Protein AF-A0AAP0P8T0-F1 (afdb_monomer_lite)

Structure (mmCIF, N/CA/C/O backbone):
data_AF-A0AAP0P8T0-F1
#
_entry.id   AF-A0AAP0P8T0-F1
#
loop_
_atom_site.group_PDB
_atom_site.id
_atom_site.type_symbol
_atom_site.label_atom_id
_atom_site.label_alt_id
_atom_site.label_comp_id
_atom_site.label_asym_id
_atom_site.label_entity_id
_atom_site.label_seq_id
_atom_site.pdbx_PDB_ins_code
_atom_site.Cartn_x
_atom_site.Cartn_y
_atom_site.Cartn_z
_atom_site.occupancy
_atom_site.B_iso_or_equiv
_atom_site.auth_seq_id
_atom_site.auth_comp_id
_atom_site.auth_asym_id
_atom_site.auth_atom_id
_atom_site.pdbx_PDB_model_num
ATOM 1 N N . MET A 1 1 ? 8.862 0.163 -19.448 1.00 87.31 1 MET A N 1
ATOM 2 C CA . MET A 1 1 ? 8.491 -0.887 -18.472 1.00 87.31 1 MET A CA 1
ATOM 3 C C . MET A 1 1 ? 8.664 -0.434 -17.027 1.00 87.31 1 MET A C 1
ATOM 5 O O . MET A 1 1 ? 7.664 -0.400 -16.335 1.00 87.31 1 MET A O 1
ATOM 9 N N . GLN A 1 2 ? 9.866 -0.046 -16.576 1.00 93.75 2 GLN A N 1
ATOM 10 C CA . GLN A 1 2 ? 10.098 0.402 -15.187 1.00 93.75 2 GLN A CA 1
ATOM 11 C C . GLN A 1 2 ? 9.198 1.579 -14.769 1.00 93.75 2 GLN A C 1
ATOM 13 O O . GLN A 1 2 ? 8.523 1.479 -13.753 1.00 93.75 2 GLN A O 1
ATOM 18 N N . LYS A 1 3 ? 9.117 2.633 -15.601 1.00 95.56 3 LYS A N 1
ATOM 19 C CA . LYS A 1 3 ? 8.222 3.789 -15.388 1.00 95.56 3 LYS A CA 1
ATOM 20 C C . LYS A 1 3 ? 6.749 3.352 -15.223 1.00 95.56 3 LYS A C 1
ATOM 22 O O . LYS A 1 3 ? 6.170 3.583 -14.173 1.00 95.56 3 LYS A O 1
ATOM 27 N N . LYS A 1 4 ? 6.216 2.570 -16.178 1.00 96.38 4 LYS A N 1
ATOM 28 C CA . LYS A 1 4 ? 4.864 1.969 -16.102 1.00 96.38 4 LYS A CA 1
ATOM 29 C C . LYS A 1 4 ? 4.644 1.157 -14.816 1.00 96.38 4 LYS A C 1
ATOM 31 O O . LYS A 1 4 ? 3.610 1.286 -14.174 1.00 96.38 4 LYS A O 1
ATOM 36 N N . ALA A 1 5 ? 5.595 0.296 -14.444 1.00 97.62 5 ALA A N 1
ATOM 37 C CA . ALA A 1 5 ? 5.480 -0.527 -13.239 1.00 97.62 5 ALA A CA 1
ATOM 38 C C . ALA A 1 5 ? 5.438 0.330 -11.964 1.00 97.62 5 ALA A C 1
ATOM 40 O O . ALA A 1 5 ? 4.679 0.017 -11.051 1.00 97.62 5 ALA A O 1
ATOM 41 N N . TYR A 1 6 ? 6.205 1.422 -11.920 1.00 98.38 6 TYR A N 1
ATOM 42 C CA . TYR A 1 6 ? 6.174 2.376 -10.815 1.00 98.38 6 TYR A CA 1
ATOM 43 C C . TYR A 1 6 ? 4.839 3.123 -10.733 1.00 98.38 6 TYR A C 1
ATOM 45 O O . TYR A 1 6 ? 4.236 3.148 -9.669 1.00 98.38 6 TYR A O 1
ATOM 53 N N . GLU A 1 7 ? 4.335 3.655 -11.848 1.00 98.19 7 GLU A N 1
ATOM 54 C CA . GLU A 1 7 ? 3.043 4.362 -11.898 1.00 98.19 7 GLU A CA 1
ATOM 55 C C . GLU A 1 7 ? 1.882 3.462 -11.450 1.00 98.19 7 GLU A C 1
ATOM 57 O O . GLU A 1 7 ? 1.049 3.861 -10.638 1.00 98.19 7 GLU A O 1
ATOM 62 N N . VAL A 1 8 ? 1.851 2.208 -11.916 1.00 98.56 8 VAL A N 1
ATOM 63 C CA . VAL A 1 8 ? 0.838 1.234 -11.479 1.00 98.56 8 VAL A CA 1
ATOM 64 C C . VAL A 1 8 ? 0.983 0.915 -9.991 1.00 98.56 8 VAL A C 1
ATOM 66 O O . VAL A 1 8 ? -0.026 0.801 -9.295 1.00 98.56 8 VAL A O 1
ATOM 69 N N . LEU A 1 9 ? 2.215 0.781 -9.486 1.00 98.69 9 LEU A N 1
ATOM 70 C CA . LEU A 1 9 ? 2.455 0.549 -8.062 1.00 98.69 9 LEU A CA 1
ATOM 71 C C . LEU A 1 9 ? 1.993 1.738 -7.212 1.00 98.69 9 LEU A C 1
ATOM 73 O O . LEU A 1 9 ? 1.378 1.519 -6.171 1.00 98.69 9 LEU A O 1
ATOM 77 N N . LEU A 1 10 ? 2.251 2.967 -7.662 1.00 98.50 10 LEU A N 1
ATOM 78 C CA . LEU A 1 10 ? 1.810 4.194 -7.004 1.00 98.50 10 LEU A CA 1
ATOM 79 C C . LEU A 1 10 ? 0.281 4.253 -6.927 1.00 98.50 10 LEU A C 1
ATOM 81 O O . LEU A 1 10 ? -0.265 4.362 -5.832 1.00 98.50 10 LEU A O 1
ATOM 85 N N . ASN A 1 11 ? -0.411 4.042 -8.047 1.00 98.62 11 ASN A N 1
ATOM 86 C CA . ASN A 1 11 ? -1.876 4.012 -8.079 1.00 98.62 11 ASN A CA 1
ATOM 87 C C . ASN A 1 11 ? -2.454 2.897 -7.186 1.00 98.62 11 ASN A C 1
ATOM 89 O O . ASN A 1 11 ? -3.471 3.080 -6.513 1.00 98.62 11 ASN A O 1
ATOM 93 N N . ALA A 1 12 ? -1.814 1.722 -7.153 1.00 98.81 12 ALA A N 1
ATOM 94 C CA . ALA A 1 12 ? -2.218 0.622 -6.278 1.00 98.81 12 ALA A CA 1
ATOM 95 C C . ALA A 1 12 ? -2.005 0.961 -4.791 1.00 98.81 12 ALA A C 1
ATOM 97 O O . ALA A 1 12 ? -2.831 0.594 -3.949 1.00 98.81 12 ALA A O 1
ATOM 98 N N . HIS A 1 13 ? -0.920 1.670 -4.473 1.00 98.69 13 HIS A N 1
ATOM 99 C CA . HIS A 1 13 ? -0.597 2.151 -3.130 1.00 98.69 13 HIS A CA 1
ATOM 100 C C . HIS A 1 13 ? -1.606 3.194 -2.643 1.00 98.69 13 HIS A C 1
ATOM 102 O O . HIS A 1 13 ? -2.168 3.040 -1.558 1.00 98.69 13 HIS A O 1
ATOM 108 N N . GLU A 1 14 ? -1.951 4.168 -3.480 1.00 98.31 14 GLU A N 1
ATOM 109 C CA . GLU A 1 14 ? -2.989 5.163 -3.186 1.00 98.31 14 GLU A CA 1
ATOM 110 C C . GLU A 1 14 ? -4.371 4.523 -3.000 1.00 98.31 14 GLU A C 1
ATOM 112 O O . GLU A 1 14 ? -5.094 4.861 -2.060 1.00 98.31 14 GLU A O 1
ATOM 117 N N . ALA A 1 15 ? -4.726 3.535 -3.829 1.00 98.62 15 ALA A N 1
ATOM 118 C CA . ALA A 1 15 ? -5.979 2.795 -3.689 1.00 98.62 15 ALA A CA 1
ATOM 119 C C . ALA A 1 15 ? -6.050 1.984 -2.380 1.00 98.62 15 ALA A C 1
ATOM 121 O O . ALA A 1 15 ? -7.119 1.899 -1.759 1.00 98.62 15 ALA A O 1
ATOM 122 N N . ALA A 1 16 ? -4.930 1.399 -1.935 1.00 98.69 16 ALA A N 1
ATOM 123 C CA . ALA A 1 16 ? -4.840 0.762 -0.621 1.00 98.69 16 ALA A CA 1
ATOM 124 C C . ALA A 1 16 ? -5.073 1.783 0.498 1.00 98.69 16 ALA A C 1
ATOM 126 O O . ALA A 1 16 ? -5.944 1.565 1.344 1.00 98.69 16 ALA A O 1
ATOM 127 N N . ILE A 1 17 ? -4.361 2.914 0.474 1.00 98.56 17 ILE A N 1
ATOM 128 C CA . ILE A 1 17 ? -4.500 3.963 1.491 1.00 98.56 17 ILE A CA 1
ATOM 129 C C . ILE A 1 17 ? -5.940 4.468 1.546 1.00 98.56 17 ILE A C 1
ATOM 131 O O . ILE A 1 17 ? -6.541 4.472 2.615 1.00 98.56 17 ILE A O 1
ATOM 135 N N . ALA A 1 18 ? -6.548 4.793 0.405 1.00 98.19 18 ALA A N 1
ATOM 136 C CA . ALA A 1 18 ? -7.929 5.271 0.332 1.00 98.19 18 ALA A CA 1
ATOM 137 C C . ALA A 1 18 ? -8.966 4.272 0.891 1.00 98.19 18 ALA A C 1
ATOM 139 O O . ALA A 1 18 ? -10.099 4.656 1.203 1.00 98.19 18 ALA A O 1
ATOM 140 N N . SER A 1 19 ? -8.593 2.996 1.019 1.00 98.06 19 SER A N 1
ATOM 141 C CA . SER A 1 19 ? -9.429 1.932 1.582 1.00 98.06 19 SER A CA 1
ATOM 142 C C . SER A 1 19 ? -9.267 1.757 3.097 1.00 98.06 19 SER A C 1
ATOM 144 O O . SER A 1 19 ? -10.069 1.041 3.702 1.00 98.06 19 SER A O 1
ATOM 146 N N . LEU A 1 20 ? -8.279 2.403 3.726 1.00 98.19 20 LEU A N 1
ATOM 147 C CA . LEU A 1 20 ? -8.105 2.437 5.180 1.00 98.19 20 LEU A CA 1
ATOM 148 C C . LEU A 1 20 ? -9.126 3.388 5.813 1.00 98.19 20 LEU A C 1
ATOM 150 O O . LEU A 1 20 ? -8.857 4.561 6.059 1.00 98.19 20 LEU A O 1
ATOM 154 N N . LYS A 1 21 ? -10.330 2.867 6.047 1.00 97.25 21 LYS A N 1
ATOM 155 C CA . LYS A 1 21 ? -11.454 3.602 6.633 1.00 97.25 21 LYS A CA 1
ATOM 156 C C . LYS A 1 21 ? -12.081 2.800 7.770 1.00 97.25 21 LYS A C 1
ATOM 158 O O . LYS A 1 21 ? -12.122 1.569 7.671 1.00 97.25 21 LYS A O 1
ATOM 163 N N . PRO A 1 22 ? -12.616 3.462 8.810 1.00 97.94 22 PRO A N 1
ATOM 164 C CA . PRO A 1 22 ? -13.388 2.783 9.842 1.00 97.94 22 PRO A CA 1
ATOM 165 C C . PRO A 1 22 ? -14.533 1.962 9.230 1.00 97.94 22 PRO A C 1
ATOM 167 O O . PRO A 1 22 ? -15.197 2.408 8.295 1.00 97.94 22 PRO A O 1
ATOM 170 N N . GLY A 1 23 ? -14.747 0.747 9.732 1.00 97.12 23 GLY A N 1
ATOM 171 C CA . GLY A 1 23 ? -15.798 -0.163 9.261 1.00 97.12 23 GLY A CA 1
ATOM 172 C C . GLY A 1 23 ? -15.412 -1.048 8.068 1.00 97.12 23 GLY A C 1
ATOM 173 O O . GLY A 1 23 ? -16.029 -2.096 7.869 1.00 97.12 23 GLY A O 1
ATOM 174 N N . ASN A 1 24 ? -14.367 -0.706 7.307 1.00 97.50 24 ASN A N 1
ATOM 175 C CA . ASN A 1 24 ? -13.866 -1.593 6.254 1.00 97.50 24 ASN A CA 1
ATOM 176 C C . ASN A 1 24 ? -13.203 -2.839 6.850 1.00 97.50 24 ASN A C 1
ATOM 178 O O . ASN A 1 24 ? -12.621 -2.799 7.929 1.00 97.50 24 ASN A O 1
ATOM 182 N N . LYS A 1 25 ? -13.233 -3.953 6.113 1.00 98.50 25 LYS A N 1
ATOM 183 C CA . LYS A 1 25 ? -12.432 -5.139 6.448 1.00 98.50 25 LYS A CA 1
ATOM 184 C C . LYS A 1 25 ? -10.993 -4.964 5.960 1.00 98.50 25 LYS A C 1
ATOM 186 O O . LYS A 1 25 ? -10.784 -4.451 4.863 1.00 98.50 25 LYS A O 1
ATOM 191 N N . ALA A 1 26 ? -10.010 -5.472 6.701 1.00 98.25 26 ALA A N 1
ATOM 192 C CA . ALA A 1 26 ? -8.590 -5.389 6.342 1.00 98.25 26 ALA A CA 1
ATOM 193 C C . ALA A 1 26 ? -8.286 -5.930 4.928 1.00 98.25 26 ALA A C 1
ATOM 195 O O . ALA A 1 26 ? -7.483 -5.357 4.192 1.00 98.25 26 ALA A O 1
ATOM 196 N N . ASN A 1 27 ? -8.974 -6.991 4.494 1.00 98.50 27 ASN A N 1
ATOM 197 C CA . ASN A 1 27 ? -8.803 -7.557 3.156 1.00 98.50 27 ASN A CA 1
ATOM 198 C C . ASN A 1 27 ? -9.245 -6.629 2.021 1.00 98.50 27 ASN A C 1
ATOM 200 O O . ASN A 1 27 ? -8.780 -6.819 0.895 1.00 98.50 27 ASN A O 1
ATOM 204 N N . VAL A 1 28 ? -10.107 -5.642 2.286 1.00 98.56 28 VAL A N 1
ATOM 205 C CA . VAL A 1 28 ? -10.535 -4.655 1.286 1.00 98.56 28 VAL A CA 1
ATOM 206 C C . VAL A 1 28 ? -9.331 -3.839 0.834 1.00 98.56 28 VAL A C 1
ATOM 208 O O . VAL A 1 28 ? -9.166 -3.638 -0.360 1.00 98.56 28 VAL A O 1
ATOM 211 N N . VAL A 1 29 ? -8.430 -3.483 1.753 1.00 98.56 29 VAL A N 1
ATOM 212 C CA . VAL A 1 29 ? -7.213 -2.713 1.458 1.00 98.56 29 VAL A CA 1
ATOM 213 C C . VAL A 1 29 ? -6.345 -3.415 0.412 1.00 98.56 29 VAL A C 1
ATOM 215 O O . VAL A 1 29 ? -6.005 -2.833 -0.618 1.00 98.56 29 VAL A O 1
ATOM 218 N N . TYR A 1 30 ? -6.057 -4.703 0.622 1.00 98.75 30 TYR A N 1
ATOM 219 C CA . TYR A 1 30 ? -5.304 -5.501 -0.348 1.00 98.75 30 TYR A CA 1
ATOM 220 C C . TYR A 1 30 ? -6.060 -5.676 -1.672 1.00 98.75 30 TYR A C 1
ATOM 222 O O . TYR A 1 30 ? -5.469 -5.576 -2.749 1.00 98.75 30 TYR A O 1
ATOM 230 N N . LYS A 1 31 ? -7.373 -5.934 -1.604 1.00 98.75 31 LYS A N 1
ATOM 231 C CA . LYS A 1 31 ? -8.226 -6.129 -2.786 1.00 98.75 31 LYS A CA 1
ATOM 232 C C . LYS A 1 31 ? -8.295 -4.878 -3.663 1.00 98.75 31 LYS A C 1
ATOM 234 O O . LYS A 1 31 ? -8.286 -5.016 -4.886 1.00 98.75 31 LYS A O 1
ATOM 239 N N . SER A 1 32 ? -8.319 -3.688 -3.071 1.00 98.69 32 SER A N 1
ATOM 240 C CA . SER A 1 32 ? -8.279 -2.421 -3.804 1.00 98.69 32 SER A CA 1
ATOM 241 C C . SER A 1 32 ? -6.979 -2.282 -4.592 1.00 98.69 32 SER A C 1
ATOM 243 O O . SER A 1 32 ? -7.024 -2.034 -5.795 1.00 98.69 32 SER A O 1
ATOM 245 N N . ALA A 1 33 ? -5.832 -2.558 -3.966 1.00 98.75 33 ALA A N 1
ATOM 246 C CA . ALA A 1 33 ? -4.533 -2.478 -4.630 1.00 98.75 33 ALA A CA 1
ATOM 247 C C . ALA A 1 33 ? -4.392 -3.483 -5.785 1.00 98.75 33 ALA A C 1
ATOM 249 O O . ALA A 1 33 ? -4.084 -3.102 -6.913 1.00 98.75 33 ALA A O 1
ATOM 250 N N . ILE A 1 34 ? -4.677 -4.770 -5.545 1.00 98.69 34 ILE A N 1
ATOM 251 C CA . ILE A 1 34 ? -4.554 -5.799 -6.594 1.00 98.69 34 ILE A CA 1
ATOM 252 C C . ILE A 1 34 ? -5.540 -5.569 -7.751 1.00 98.69 34 ILE A C 1
ATOM 254 O O . ILE A 1 34 ? -5.269 -5.988 -8.873 1.00 98.69 34 ILE A O 1
ATOM 258 N N . SER A 1 35 ? -6.676 -4.903 -7.512 1.00 98.75 35 SER A N 1
ATOM 259 C CA . SER A 1 35 ? -7.629 -4.570 -8.579 1.00 98.75 35 SER A CA 1
ATOM 260 C C . SER A 1 35 ? -7.052 -3.551 -9.563 1.00 98.75 35 SER A C 1
ATOM 262 O O . SER A 1 35 ? -7.252 -3.715 -10.764 1.00 98.75 35 SER A O 1
ATOM 264 N N . ILE A 1 36 ? -6.279 -2.569 -9.082 1.00 98.75 36 ILE A N 1
ATOM 265 C CA . ILE A 1 36 ? -5.534 -1.633 -9.941 1.00 98.75 36 ILE A CA 1
ATOM 266 C C . ILE A 1 36 ? -4.531 -2.397 -10.805 1.00 98.75 36 ILE A C 1
ATOM 268 O O . ILE A 1 36 ? -4.545 -2.266 -12.025 1.00 98.75 36 ILE A O 1
ATOM 272 N N . VAL A 1 37 ? -3.728 -3.276 -10.195 1.00 98.69 37 VAL A N 1
ATOM 273 C CA . VAL A 1 37 ? -2.734 -4.077 -10.929 1.00 98.69 37 VAL A CA 1
ATOM 274 C C . VAL A 1 37 ? -3.401 -4.942 -11.998 1.00 98.69 37 VAL A C 1
ATOM 276 O O . VAL A 1 37 ? -2.979 -4.928 -13.147 1.00 98.69 37 VAL A O 1
ATOM 279 N N . LYS A 1 38 ? -4.483 -5.653 -11.661 1.00 98.62 38 LYS A N 1
ATOM 280 C CA . LYS A 1 38 ? -5.216 -6.499 -12.618 1.00 98.62 38 LYS A CA 1
ATOM 281 C C . LYS A 1 38 ? -5.796 -5.720 -13.797 1.00 98.62 38 LYS A C 1
ATOM 283 O O . LYS A 1 38 ? -5.889 -6.278 -14.885 1.00 98.62 38 LYS A O 1
ATOM 288 N N . ARG A 1 39 ? -6.225 -4.478 -13.570 1.00 98.50 39 ARG A N 1
ATOM 289 C CA . ARG A 1 39 ? -6.838 -3.624 -14.592 1.00 98.50 39 ARG A CA 1
ATOM 290 C C . ARG A 1 39 ? -5.788 -2.974 -15.494 1.00 98.50 39 ARG A C 1
ATOM 292 O O . ARG A 1 39 ? -5.948 -2.998 -16.708 1.00 98.50 39 ARG A O 1
ATOM 299 N N . ASP A 1 40 ? -4.723 -2.434 -14.903 1.00 98.31 40 ASP A N 1
ATOM 300 C CA . ASP A 1 40 ? -3.813 -1.503 -15.586 1.00 98.31 40 ASP A CA 1
ATOM 301 C C . ASP A 1 40 ? -2.492 -2.169 -16.032 1.00 98.31 40 ASP A C 1
ATOM 303 O O . ASP A 1 40 ? -1.845 -1.725 -16.988 1.00 98.31 40 ASP A O 1
ATOM 307 N N . ALA A 1 41 ? -2.089 -3.260 -15.371 1.00 97.50 41 ALA A N 1
ATOM 308 C CA . ALA A 1 41 ? -0.943 -4.085 -15.756 1.00 97.50 41 ALA A CA 1
ATOM 309 C C . ALA A 1 41 ? -1.124 -5.554 -15.319 1.00 97.50 41 ALA A C 1
ATOM 311 O O . ALA A 1 41 ? -0.423 -6.028 -14.413 1.00 97.50 41 ALA A O 1
ATOM 312 N N . PRO A 1 42 ? -2.066 -6.295 -15.937 1.00 98.00 42 PRO A N 1
ATOM 313 C CA . PRO A 1 42 ? -2.315 -7.701 -15.613 1.00 98.00 42 PRO A CA 1
ATOM 314 C C . PRO A 1 42 ? -1.053 -8.571 -15.709 1.00 98.00 42 PRO A C 1
ATOM 316 O O . PRO A 1 42 ? -0.922 -9.546 -14.967 1.00 98.00 42 PRO A O 1
ATOM 319 N N . GLU A 1 43 ? -0.093 -8.195 -16.557 1.00 96.38 43 GLU A N 1
ATOM 320 C CA . GLU A 1 43 ? 1.205 -8.855 -16.692 1.00 96.38 43 GLU A CA 1
ATOM 321 C C . GLU A 1 43 ? 2.060 -8.823 -15.409 1.00 96.38 43 GLU A C 1
ATOM 323 O O . GLU A 1 43 ? 2.927 -9.678 -15.238 1.00 96.38 43 GLU A O 1
ATOM 328 N N . PHE A 1 44 ? 1.814 -7.890 -14.478 1.00 97.25 44 PHE A N 1
ATOM 329 C CA . PHE A 1 44 ? 2.570 -7.771 -13.222 1.00 97.25 44 PHE A CA 1
ATOM 330 C C . PHE A 1 44 ? 1.908 -8.471 -12.030 1.00 97.25 44 PHE A C 1
ATOM 332 O O . PHE A 1 44 ? 2.486 -8.507 -10.943 1.00 97.25 44 PHE A O 1
ATOM 339 N N . VAL A 1 45 ? 0.722 -9.067 -12.202 1.00 98.00 45 VAL A N 1
ATOM 340 C CA . VAL A 1 45 ? -0.026 -9.715 -11.106 1.00 98.00 45 VAL A CA 1
ATOM 341 C C . VAL A 1 45 ? 0.790 -10.815 -10.422 1.00 98.00 45 VAL A C 1
ATOM 343 O O . VAL A 1 45 ? 0.758 -10.918 -9.198 1.00 98.00 45 VAL A O 1
ATOM 346 N N . GLY A 1 46 ? 1.542 -11.613 -11.188 1.00 97.88 46 GLY A N 1
ATOM 347 C CA . GLY A 1 46 ? 2.381 -12.689 -10.643 1.00 97.88 46 GLY A CA 1
ATOM 348 C C . GLY A 1 46 ? 3.552 -12.194 -9.787 1.00 97.88 46 GLY A C 1
ATOM 349 O O . GLY A 1 46 ? 3.988 -12.901 -8.883 1.00 97.88 46 GLY A O 1
ATOM 350 N N . SER A 1 47 ? 4.009 -10.969 -10.043 1.00 98.06 47 SER A N 1
ATOM 351 C CA . SER A 1 47 ? 5.109 -10.302 -9.340 1.00 98.06 47 SER A CA 1
ATOM 352 C C . SER A 1 47 ? 4.640 -9.452 -8.159 1.00 98.06 47 SER A C 1
ATOM 354 O O . SER A 1 47 ? 5.467 -8.940 -7.407 1.00 98.06 47 SER A O 1
ATOM 356 N N . PHE A 1 48 ? 3.334 -9.239 -7.995 1.00 98.50 48 PHE A N 1
ATOM 357 C CA . PHE A 1 48 ? 2.807 -8.359 -6.958 1.00 98.50 48 PHE A CA 1
ATOM 358 C C . PHE A 1 48 ? 2.844 -9.018 -5.578 1.00 98.50 48 PHE A C 1
ATOM 360 O O . PHE A 1 48 ? 2.531 -10.201 -5.419 1.00 98.50 48 PHE A O 1
ATOM 367 N N . ALA A 1 49 ? 3.179 -8.234 -4.553 1.00 96.88 49 ALA A N 1
ATOM 368 C CA . ALA A 1 49 ? 3.181 -8.703 -3.175 1.00 96.88 49 ALA A CA 1
ATOM 369 C C . ALA A 1 49 ? 1.825 -9.323 -2.771 1.00 96.88 49 ALA A C 1
ATOM 371 O O . ALA A 1 49 ? 0.746 -8.882 -3.172 1.00 96.88 49 ALA A O 1
ATOM 372 N N . LYS A 1 50 ? 1.862 -10.353 -1.916 1.00 97.25 50 LYS A N 1
ATOM 373 C CA . LYS A 1 50 ? 0.656 -11.032 -1.385 1.00 97.25 50 LYS A CA 1
ATOM 374 C C . LYS A 1 50 ? 0.036 -10.323 -0.170 1.00 97.25 50 LYS A C 1
ATOM 376 O O . LYS A 1 50 ? -0.901 -10.833 0.444 1.00 97.25 50 LYS A O 1
ATOM 381 N N . THR A 1 51 ? 0.592 -9.176 0.203 1.00 97.69 51 THR A N 1
ATOM 382 C CA . THR A 1 51 ? 0.180 -8.329 1.322 1.00 97.69 51 THR A CA 1
ATOM 383 C C . THR A 1 51 ? 0.361 -6.865 0.935 1.00 97.69 51 THR A C 1
ATOM 385 O O . THR A 1 51 ? 1.230 -6.563 0.121 1.00 97.69 51 THR A O 1
ATOM 388 N N . ALA A 1 52 ? -0.442 -5.986 1.528 1.00 98.38 52 ALA A N 1
ATOM 389 C CA . ALA A 1 52 ? -0.322 -4.532 1.472 1.00 98.38 52 ALA A CA 1
ATOM 390 C C . ALA A 1 52 ? 0.279 -3.935 2.756 1.00 98.38 52 ALA A C 1
ATOM 392 O O . ALA A 1 52 ? 0.230 -2.725 2.949 1.00 98.38 52 ALA A O 1
ATOM 393 N N . GLY A 1 53 ? 0.815 -4.776 3.648 1.00 98.44 53 GLY A N 1
ATOM 394 C CA . GLY A 1 53 ? 1.472 -4.347 4.882 1.00 98.44 53 GLY A CA 1
ATOM 395 C C . GLY A 1 53 ? 0.855 -4.932 6.150 1.00 98.44 53 GLY A C 1
ATOM 396 O O . GLY A 1 53 ? 0.249 -6.011 6.121 1.00 98.44 53 GLY A O 1
ATOM 397 N N . THR A 1 5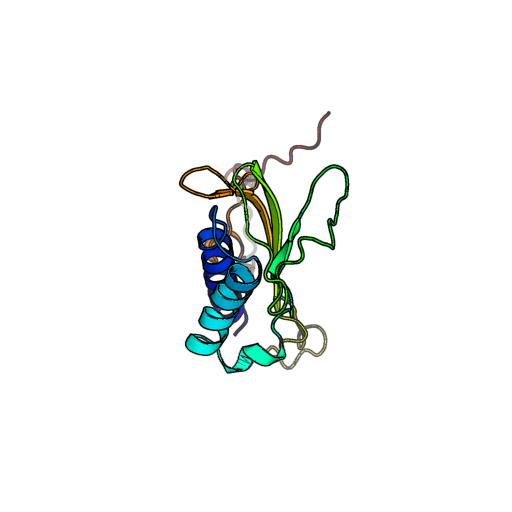4 ? 1.052 -4.248 7.275 1.00 98.69 54 THR A N 1
ATOM 398 C CA . THR A 1 54 ? 0.598 -4.666 8.614 1.00 98.69 54 THR A CA 1
ATOM 399 C C . THR A 1 54 ? 0.294 -3.468 9.501 1.00 98.69 54 THR A C 1
ATOM 401 O O . THR A 1 54 ? 0.736 -2.357 9.209 1.00 98.69 54 THR A O 1
ATOM 404 N N . GLY A 1 55 ? -0.404 -3.707 10.613 1.00 98.69 55 GLY A N 1
ATOM 405 C CA . GLY A 1 55 ? -0.419 -2.758 11.725 1.00 98.69 55 GLY A CA 1
ATOM 406 C C . GLY A 1 55 ? 0.998 -2.471 12.235 1.00 98.69 55 GLY A C 1
ATOM 407 O O . GLY A 1 55 ? 1.903 -3.306 12.075 1.00 98.69 55 GLY A O 1
ATOM 408 N N . ILE A 1 56 ? 1.183 -1.279 12.793 1.00 98.69 56 ILE A N 1
ATOM 409 C CA . ILE A 1 56 ? 2.444 -0.804 13.368 1.00 98.69 56 ILE A CA 1
ATOM 410 C C . ILE A 1 56 ? 2.164 -0.000 14.642 1.00 98.69 56 ILE A C 1
ATOM 412 O O . ILE A 1 56 ? 1.222 0.788 14.690 1.00 98.69 56 ILE A O 1
ATOM 416 N N . GLY A 1 57 ? 3.014 -0.171 15.648 1.00 97.56 57 GLY A N 1
ATOM 417 C CA . GLY A 1 57 ? 2.923 0.511 16.934 1.00 97.56 57 GLY A CA 1
ATOM 418 C C . GLY A 1 57 ? 4.236 0.375 17.698 1.00 97.56 57 GLY A C 1
ATOM 419 O O . GLY A 1 57 ? 5.310 0.584 17.133 1.00 97.56 57 GLY A O 1
ATOM 420 N N . ILE A 1 58 ? 4.164 -0.019 18.974 1.00 97.62 58 ILE A N 1
ATOM 421 C CA . ILE A 1 58 ? 5.358 -0.458 19.724 1.00 97.62 58 ILE A CA 1
ATOM 422 C C . ILE A 1 58 ? 5.980 -1.673 19.023 1.00 97.62 58 ILE A C 1
ATOM 424 O O . ILE A 1 58 ? 7.198 -1.771 18.879 1.00 97.62 58 ILE A O 1
ATOM 428 N N . GLU A 1 59 ? 5.133 -2.583 18.539 1.00 97.44 59 GLU A N 1
ATOM 429 C CA . GLU A 1 59 ? 5.556 -3.632 17.628 1.00 97.44 59 GLU A CA 1
ATOM 430 C C . GLU A 1 59 ? 5.701 -3.052 16.218 1.00 97.44 59 GLU A C 1
ATOM 432 O O . GLU A 1 59 ? 4.762 -2.495 15.650 1.00 97.44 59 GLU A O 1
ATOM 437 N N . PHE A 1 60 ? 6.865 -3.253 15.599 1.00 97.69 60 PHE A N 1
ATOM 438 C CA . PHE A 1 60 ? 7.073 -2.859 14.202 1.00 97.69 60 PHE A CA 1
ATOM 439 C C . PHE A 1 60 ? 6.111 -3.580 13.238 1.00 97.69 60 PHE A C 1
ATOM 441 O O . PHE A 1 60 ? 5.809 -3.092 12.149 1.00 97.69 60 PHE A O 1
ATOM 448 N N . ARG A 1 61 ? 5.644 -4.772 13.630 1.00 98.12 61 ARG A N 1
ATOM 449 C CA . ARG A 1 61 ? 4.767 -5.617 12.826 1.00 98.12 61 ARG A CA 1
ATOM 450 C C . ARG A 1 61 ? 3.715 -6.302 13.689 1.00 98.12 61 ARG A C 1
ATOM 452 O O . ARG A 1 61 ? 3.930 -7.403 14.194 1.00 98.12 61 ARG A O 1
ATOM 459 N N . GLU A 1 62 ? 2.528 -5.720 13.718 1.00 97.31 62 GLU A N 1
ATOM 460 C CA . GLU A 1 62 ? 1.356 -6.319 14.352 1.00 97.31 62 GLU A CA 1
ATOM 461 C C . GLU A 1 62 ? 0.714 -7.329 13.388 1.00 97.31 62 GLU A C 1
ATOM 463 O O . GLU A 1 62 ? -0.154 -7.010 12.567 1.00 97.31 62 GLU A O 1
ATOM 468 N N . SER A 1 63 ? 1.176 -8.582 13.431 1.00 94.06 63 SER A N 1
ATOM 469 C CA . SER A 1 63 ? 0.821 -9.605 12.428 1.00 94.06 63 SER A CA 1
ATOM 470 C C . SER A 1 63 ? -0.680 -9.918 12.360 1.00 94.06 63 SER A C 1
ATOM 472 O O . SER A 1 63 ? -1.193 -10.276 11.297 1.00 94.06 63 SER A O 1
ATOM 474 N N . VAL A 1 64 ? -1.404 -9.737 13.468 1.00 95.50 64 VAL A N 1
ATOM 475 C CA . VAL A 1 64 ? -2.867 -9.907 13.542 1.00 95.50 64 VAL A CA 1
ATOM 476 C C . VAL A 1 64 ? -3.619 -8.889 12.675 1.00 95.50 64 VAL A C 1
ATOM 478 O O . VAL A 1 64 ? -4.730 -9.171 12.219 1.00 95.50 64 VAL A O 1
ATOM 481 N N . LEU A 1 65 ? -3.000 -7.740 12.396 1.00 97.50 65 LEU A N 1
ATOM 482 C CA . LEU A 1 65 ? -3.503 -6.674 11.528 1.00 97.50 65 LEU A CA 1
ATOM 483 C C . LEU A 1 65 ? -2.865 -6.728 10.128 1.00 97.50 65 LEU A C 1
ATOM 485 O O . LEU A 1 65 ? -2.629 -5.708 9.488 1.00 97.50 65 LEU A O 1
ATOM 489 N N . GLY A 1 66 ? -2.562 -7.924 9.617 1.00 98.19 66 GLY A N 1
ATOM 490 C CA . GLY A 1 66 ? -2.030 -8.078 8.262 1.00 98.19 66 GLY A CA 1
ATOM 491 C C . GLY A 1 66 ? -3.023 -7.659 7.172 1.00 98.19 66 GLY A C 1
ATOM 492 O O . GLY A 1 66 ? -4.142 -8.171 7.122 1.00 98.19 66 GLY A O 1
ATOM 493 N N . LEU A 1 67 ? -2.594 -6.794 6.252 1.00 98.56 67 LEU A N 1
ATOM 494 C CA . LEU A 1 67 ? -3.395 -6.312 5.123 1.00 98.56 67 LEU A CA 1
ATOM 495 C C . LEU A 1 67 ? -3.279 -7.275 3.933 1.00 98.56 67 LEU A C 1
ATOM 497 O O . LEU A 1 67 ? -2.575 -7.016 2.963 1.00 98.56 67 LEU A O 1
ATOM 501 N N . ASN A 1 68 ? -3.942 -8.426 4.005 1.00 98.12 68 ASN A N 1
ATOM 502 C CA . ASN A 1 68 ? -3.910 -9.450 2.954 1.00 98.12 68 ASN A CA 1
ATOM 503 C C . ASN A 1 68 ? -5.322 -9.915 2.572 1.00 98.12 68 ASN A C 1
ATOM 505 O O . ASN A 1 68 ? -6.297 -9.606 3.251 1.00 98.12 68 ASN A O 1
ATOM 509 N N . ALA A 1 69 ? -5.442 -10.705 1.502 1.00 97.69 69 ALA A N 1
ATOM 510 C CA . ALA A 1 69 ? -6.735 -11.142 0.966 1.00 97.69 69 ALA A CA 1
ATOM 511 C C . ALA A 1 69 ? -7.633 -11.918 1.955 1.00 97.69 69 ALA A C 1
ATOM 513 O O . ALA A 1 69 ? -8.844 -11.992 1.730 1.00 97.69 69 ALA A O 1
ATOM 514 N N . LYS A 1 70 ? -7.056 -12.507 3.011 1.00 97.69 70 LYS A N 1
ATOM 515 C CA . LYS A 1 70 ? -7.744 -13.408 3.946 1.00 97.69 70 LYS A CA 1
ATOM 516 C C . LYS A 1 70 ? -8.194 -12.724 5.239 1.00 97.69 70 LYS A C 1
ATOM 518 O O . LYS A 1 70 ? -9.092 -13.244 5.885 1.00 97.69 70 LYS A O 1
ATOM 523 N N . ASN A 1 71 ? -7.603 -11.590 5.617 1.00 97.94 71 ASN 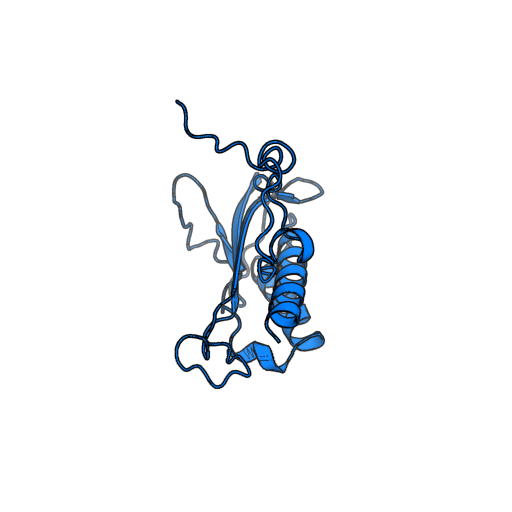A N 1
ATOM 524 C CA . ASN A 1 71 ? -7.902 -10.942 6.896 1.00 97.94 71 ASN A CA 1
ATOM 525 C C . ASN A 1 71 ? -9.221 -10.159 6.839 1.00 97.94 71 ASN A C 1
ATOM 527 O O . ASN A 1 71 ? -9.333 -9.174 6.116 1.00 97.94 71 ASN A O 1
ATOM 531 N N . ASP A 1 72 ? -10.234 -10.571 7.587 1.00 98.06 72 ASP A N 1
ATOM 532 C CA . ASP A 1 72 ? -11.561 -9.955 7.588 1.00 98.06 72 ASP A CA 1
ATOM 533 C C . ASP A 1 72 ? -11.835 -9.057 8.803 1.00 98.06 72 ASP A C 1
ATOM 535 O O . ASP A 1 72 ? -12.958 -8.566 8.943 1.00 98.06 72 ASP A O 1
ATOM 539 N N . ARG A 1 73 ? -10.816 -8.785 9.634 1.00 98.12 73 ARG A N 1
ATOM 540 C CA . ARG A 1 73 ? -10.923 -7.863 10.772 1.00 98.12 73 ARG A CA 1
ATOM 541 C C . ARG A 1 73 ? -11.419 -6.493 10.330 1.00 98.12 73 ARG A C 1
ATOM 543 O O . ARG A 1 73 ? -10.954 -5.949 9.328 1.00 98.12 73 ARG A O 1
ATOM 550 N N . VAL A 1 74 ? -12.342 -5.942 11.109 1.00 98.25 74 VAL A N 1
ATOM 551 C CA . VAL A 1 74 ? -12.890 -4.603 10.895 1.00 98.25 74 VAL A CA 1
ATOM 552 C C . VAL A 1 74 ? -11.889 -3.563 11.387 1.00 98.25 74 VAL A C 1
ATOM 554 O O . VAL A 1 74 ? -11.375 -3.655 12.501 1.00 98.25 74 VAL A O 1
ATOM 557 N N . LEU A 1 75 ? -11.607 -2.591 10.530 1.00 98.12 75 LEU A N 1
ATOM 558 C CA . LEU A 1 75 ? -10.720 -1.473 10.797 1.00 98.12 75 LEU A CA 1
ATOM 559 C C . LEU A 1 75 ? -11.438 -0.411 11.635 1.00 98.12 75 LEU A C 1
ATOM 561 O O . LEU A 1 75 ? -12.630 -0.159 11.449 1.00 98.12 75 LEU A O 1
ATOM 565 N N . MET A 1 76 ? -10.700 0.231 12.536 1.00 97.88 76 MET A N 1
ATOM 566 C CA . MET A 1 76 ? -11.213 1.265 13.435 1.00 97.88 76 MET A CA 1
ATOM 567 C C . MET A 1 76 ? -10.370 2.533 13.320 1.00 97.88 76 MET A C 1
ATOM 569 O O . MET A 1 76 ? -9.185 2.467 12.989 1.00 97.88 76 MET A O 1
ATOM 573 N N . ALA A 1 77 ? -10.987 3.682 13.604 1.00 98.31 77 ALA A N 1
ATOM 574 C CA . ALA A 1 77 ? -10.259 4.939 13.724 1.00 98.31 77 ALA A CA 1
ATOM 575 C C . ALA A 1 77 ? -9.171 4.825 14.809 1.00 98.31 77 ALA A C 1
ATOM 577 O O . ALA A 1 77 ? -9.348 4.119 15.803 1.00 98.31 77 ALA A O 1
ATOM 578 N N . GLY A 1 78 ? -8.039 5.489 14.595 1.00 97.88 78 GLY A N 1
ATOM 579 C CA . GLY A 1 78 ? -6.867 5.448 15.471 1.00 97.88 78 GLY A CA 1
ATOM 580 C C . GLY A 1 78 ? -5.922 4.265 15.236 1.00 97.88 78 GLY A C 1
ATOM 581 O O . GLY A 1 78 ? -4.798 4.301 15.728 1.00 97.88 78 GLY A O 1
ATOM 582 N N . MET A 1 79 ? -6.313 3.241 14.465 1.00 98.44 79 MET A N 1
ATOM 583 C CA . MET A 1 79 ? -5.361 2.207 14.042 1.00 98.44 79 MET A CA 1
ATOM 584 C C . MET A 1 79 ? -4.279 2.805 13.139 1.00 98.44 79 MET A C 1
ATOM 586 O O . MET A 1 79 ? -4.565 3.682 12.319 1.00 98.44 79 MET A O 1
ATOM 590 N N . VAL A 1 80 ? -3.060 2.279 13.238 1.00 98.69 80 VAL A N 1
ATOM 591 C CA . VAL A 1 80 ? -1.918 2.722 12.434 1.00 98.69 80 VAL A CA 1
ATOM 592 C C . VAL A 1 80 ? -1.373 1.547 11.638 1.00 98.69 80 VAL A C 1
ATOM 594 O O . VAL A 1 80 ? -1.201 0.446 12.159 1.00 98.69 80 VAL A O 1
ATOM 597 N N . PHE A 1 81 ? -1.113 1.776 10.357 1.00 98.81 81 PHE A N 1
ATOM 598 C CA . PHE A 1 81 ? -0.621 0.762 9.436 1.00 98.81 81 PHE A CA 1
ATOM 599 C C . PHE A 1 81 ? 0.653 1.228 8.748 1.00 98.81 81 PHE A C 1
ATOM 601 O O . PHE A 1 81 ? 0.739 2.354 8.266 1.00 98.81 81 PHE A O 1
ATOM 608 N N . ASN A 1 82 ? 1.612 0.316 8.629 1.00 98.75 82 ASN A N 1
ATOM 609 C CA . ASN A 1 82 ? 2.632 0.391 7.598 1.00 98.75 82 ASN A CA 1
ATOM 610 C C . ASN A 1 82 ? 2.023 -0.182 6.314 1.00 98.75 82 ASN A C 1
ATOM 612 O O . ASN A 1 82 ? 1.885 -1.404 6.187 1.00 98.75 82 ASN A O 1
ATOM 616 N N . VAL A 1 83 ? 1.636 0.690 5.384 1.00 98.69 83 VAL A N 1
ATOM 617 C CA . VAL A 1 83 ? 1.111 0.301 4.071 1.00 98.69 83 VAL A CA 1
ATOM 618 C C . VAL A 1 83 ? 2.284 0.111 3.129 1.00 98.69 83 VAL A C 1
ATOM 620 O O . VAL A 1 83 ? 2.812 1.085 2.601 1.00 98.69 83 VAL A O 1
ATOM 623 N N . SER A 1 84 ? 2.675 -1.141 2.905 1.00 98.50 84 SER A N 1
ATOM 624 C CA . SER A 1 84 ? 3.842 -1.514 2.108 1.00 98.50 84 SER A CA 1
ATOM 625 C C . SER A 1 84 ? 3.445 -2.447 0.968 1.00 98.50 84 SER A C 1
ATOM 627 O O . SER A 1 84 ? 2.922 -3.543 1.191 1.00 98.50 84 SER A O 1
ATOM 629 N N . LEU A 1 85 ? 3.693 -1.997 -0.261 1.00 98.25 85 LEU A N 1
ATOM 630 C CA . LEU A 1 85 ? 3.348 -2.685 -1.502 1.00 98.25 85 LEU A CA 1
ATOM 631 C C . LEU A 1 85 ? 4.534 -2.682 -2.455 1.00 98.25 85 LEU A C 1
ATOM 633 O O . LEU A 1 85 ? 5.291 -1.715 -2.523 1.00 98.25 85 LEU A O 1
ATOM 637 N N . GLY A 1 86 ? 4.675 -3.753 -3.232 1.00 98.38 86 GLY A N 1
ATOM 638 C CA . GLY A 1 86 ? 5.776 -3.862 -4.173 1.00 98.38 86 GLY A CA 1
ATOM 639 C C . GLY A 1 86 ? 5.579 -4.911 -5.253 1.00 98.38 86 GLY A C 1
ATOM 640 O O . GLY A 1 86 ? 4.716 -5.789 -5.150 1.00 98.38 86 GLY A O 1
ATOM 641 N N . PHE A 1 87 ? 6.429 -4.808 -6.268 1.00 98.62 87 PHE A N 1
ATOM 642 C CA . PHE A 1 87 ? 6.641 -5.833 -7.280 1.00 98.62 87 PHE A CA 1
ATOM 643 C C . PHE A 1 87 ? 7.998 -6.501 -7.063 1.00 98.62 87 PHE A C 1
ATOM 645 O O . PHE A 1 87 ? 8.978 -5.825 -6.746 1.00 98.62 87 PHE A O 1
ATOM 652 N N . GLN A 1 88 ? 8.047 -7.813 -7.262 1.00 97.56 88 GLN A N 1
ATOM 653 C CA . GLN A 1 88 ? 9.235 -8.651 -7.125 1.00 97.56 88 GLN A CA 1
ATOM 654 C C . GLN A 1 88 ? 9.560 -9.322 -8.463 1.00 97.56 88 GLN A C 1
ATOM 656 O O . GLN A 1 88 ? 8.654 -9.662 -9.225 1.00 97.56 88 GLN A O 1
ATOM 661 N N . ASP A 1 89 ? 10.848 -9.526 -8.736 1.00 95.44 89 ASP A N 1
ATOM 662 C CA . ASP A 1 89 ? 11.336 -10.293 -9.891 1.00 95.44 89 ASP A CA 1
ATOM 663 C C . ASP A 1 89 ? 10.813 -9.801 -11.259 1.00 95.44 89 ASP A C 1
ATOM 665 O O . ASP A 1 89 ? 10.585 -10.595 -12.175 1.00 95.44 89 ASP A O 1
ATOM 669 N N . LEU A 1 90 ? 10.627 -8.485 -11.427 1.00 96.38 90 LEU A N 1
ATOM 670 C CA . LEU A 1 90 ? 10.282 -7.907 -12.728 1.00 96.38 90 LEU A CA 1
ATOM 671 C C . LEU A 1 90 ? 11.480 -7.985 -13.678 1.00 96.38 90 LEU A C 1
ATOM 673 O O . LEU A 1 90 ? 12.616 -7.741 -13.278 1.00 96.38 90 LEU A O 1
ATOM 677 N N . GLN A 1 91 ? 11.212 -8.266 -14.954 1.00 93.44 91 GLN A N 1
ATOM 678 C CA . GLN A 1 91 ? 12.234 -8.428 -15.992 1.00 93.44 91 GLN A CA 1
ATOM 679 C C . GLN A 1 91 ? 12.313 -7.195 -16.894 1.00 93.44 91 GLN A C 1
ATOM 681 O O . GLN A 1 91 ? 11.419 -6.954 -17.697 1.00 93.44 91 GLN A O 1
ATOM 686 N N . ALA A 1 92 ? 13.368 -6.397 -16.787 1.00 90.56 92 ALA A N 1
ATOM 687 C CA . ALA A 1 92 ? 13.625 -5.279 -17.680 1.00 90.56 92 ALA A CA 1
ATOM 688 C C . ALA A 1 92 ? 14.031 -5.756 -19.085 1.00 90.56 92 ALA A C 1
ATOM 690 O O . ALA A 1 92 ? 14.729 -6.749 -19.262 1.00 90.56 92 ALA A O 1
ATOM 691 N N . GLN A 1 93 ? 13.646 -4.989 -20.105 1.00 87.75 93 GLN A N 1
ATOM 692 C CA . GLN A 1 93 ? 14.067 -5.224 -21.488 1.00 87.75 93 GLN A CA 1
ATOM 693 C C . GLN A 1 93 ? 15.482 -4.665 -21.705 1.00 87.75 93 GLN A C 1
ATOM 695 O O . GLN A 1 93 ? 15.657 -3.567 -22.229 1.00 87.75 93 GLN A O 1
ATOM 700 N N . THR A 1 94 ? 16.494 -5.390 -21.234 1.00 87.94 94 THR A N 1
ATOM 701 C CA . THR A 1 94 ? 17.914 -5.018 -21.326 1.00 87.94 94 THR A CA 1
ATOM 702 C C . THR A 1 94 ? 18.770 -6.252 -21.587 1.00 87.94 94 THR A C 1
ATOM 704 O O . THR A 1 94 ? 18.431 -7.351 -21.165 1.00 87.94 94 THR A O 1
ATOM 707 N N . THR A 1 95 ? 19.894 -6.073 -22.279 1.00 87.19 95 THR A N 1
ATOM 708 C CA . THR A 1 95 ? 20.893 -7.132 -22.504 1.00 87.19 95 THR A CA 1
ATOM 709 C C . THR A 1 95 ? 21.918 -7.218 -21.371 1.00 87.19 95 THR A C 1
ATOM 711 O O . THR A 1 95 ? 22.719 -8.149 -21.321 1.00 87.19 95 THR A O 1
ATOM 714 N N . ASN A 1 96 ? 21.920 -6.247 -20.452 1.00 90.38 96 ASN A N 1
ATOM 715 C CA . ASN A 1 96 ? 22.814 -6.244 -19.305 1.00 90.38 96 ASN A CA 1
ATOM 716 C C . ASN A 1 96 ? 22.213 -7.069 -18.160 1.00 90.38 96 ASN A C 1
ATOM 718 O O . ASN A 1 96 ? 21.325 -6.593 -17.449 1.00 90.38 96 ASN A O 1
ATOM 722 N N . ILE A 1 97 ? 22.785 -8.259 -17.950 1.00 88.88 97 ILE A N 1
ATOM 723 C CA . ILE A 1 97 ? 22.412 -9.245 -16.920 1.00 88.88 97 ILE A CA 1
ATOM 724 C C . ILE A 1 97 ? 22.298 -8.610 -15.525 1.00 88.88 97 ILE A C 1
ATOM 726 O O . ILE A 1 97 ? 21.401 -8.937 -14.759 1.00 88.88 97 ILE A O 1
ATOM 730 N N . LYS A 1 98 ? 23.154 -7.636 -15.183 1.00 88.50 98 LYS A N 1
ATOM 731 C CA . LYS A 1 98 ? 23.110 -6.982 -13.858 1.00 88.50 98 LYS A CA 1
ATOM 732 C C . LYS A 1 98 ? 21.858 -6.134 -13.633 1.00 88.50 98 LYS A C 1
ATOM 734 O O . LYS A 1 98 ? 21.547 -5.802 -12.496 1.00 88.50 98 LYS A O 1
ATOM 739 N N . THR A 1 99 ? 21.185 -5.738 -14.707 1.00 88.12 99 THR A N 1
ATOM 740 C CA . THR A 1 99 ? 20.009 -4.854 -14.689 1.00 88.12 99 THR A CA 1
ATOM 741 C C . THR A 1 99 ? 18.762 -5.534 -15.244 1.00 88.12 99 THR A C 1
ATOM 743 O O . THR A 1 99 ? 17.737 -4.877 -15.408 1.00 88.12 99 THR A O 1
ATOM 746 N N . GLU A 1 100 ? 18.852 -6.828 -15.565 1.00 92.56 100 GLU A N 1
ATOM 747 C CA . GLU A 1 100 ? 17.758 -7.588 -16.170 1.00 92.56 100 GLU A CA 1
ATOM 748 C C . GLU A 1 100 ? 16.600 -7.775 -15.184 1.00 92.56 100 GLU A C 1
ATOM 750 O O . GLU A 1 100 ? 15.449 -7.642 -15.572 1.00 92.56 100 GLU A O 1
ATOM 755 N N . LYS A 1 101 ? 16.886 -7.981 -13.893 1.00 94.75 101 LYS A N 1
ATOM 756 C CA . LYS A 1 101 ? 15.875 -8.105 -12.839 1.00 94.75 101 LYS A CA 1
ATOM 757 C C . LYS A 1 101 ? 15.818 -6.861 -11.974 1.00 94.75 101 LYS A C 1
ATOM 759 O O . LYS A 1 101 ? 16.850 -6.308 -11.595 1.00 94.75 101 LYS A O 1
ATOM 764 N N . PHE A 1 102 ? 14.610 -6.456 -11.608 1.00 95.94 102 PHE A N 1
ATOM 765 C CA . PHE A 1 102 ? 14.388 -5.373 -10.661 1.00 95.94 102 PHE A CA 1
ATOM 766 C C . PHE A 1 102 ? 13.121 -5.600 -9.833 1.00 95.94 102 PHE A C 1
ATOM 768 O O . PHE A 1 102 ? 12.245 -6.390 -10.183 1.00 95.94 102 PHE A O 1
ATOM 775 N N . SER A 1 103 ? 13.031 -4.862 -8.734 1.00 97.56 103 SER A N 1
ATOM 776 C CA . SER A 1 103 ? 11.880 -4.833 -7.837 1.00 97.56 103 SER A CA 1
ATOM 777 C C . SER A 1 103 ? 11.526 -3.382 -7.542 1.00 97.56 103 SER A C 1
ATOM 779 O O . SER A 1 103 ? 12.369 -2.493 -7.670 1.00 97.56 103 SER A O 1
ATOM 781 N N . LEU A 1 104 ? 10.283 -3.143 -7.146 1.00 98.19 104 LEU A N 1
ATOM 782 C CA . LEU A 1 104 ? 9.794 -1.825 -6.745 1.00 98.19 104 LEU A CA 1
ATOM 783 C C . LEU A 1 104 ? 9.089 -1.948 -5.397 1.00 98.19 104 LEU A C 1
ATOM 785 O O . LEU A 1 104 ? 8.420 -2.951 -5.151 1.00 98.19 104 LEU A O 1
ATOM 789 N N . LEU A 1 105 ? 9.223 -0.935 -4.545 1.00 98.44 105 LEU A N 1
ATOM 790 C CA . LEU A 1 105 ? 8.597 -0.891 -3.227 1.00 98.44 105 LEU A CA 1
ATOM 791 C C . LEU A 1 105 ? 8.146 0.537 -2.920 1.00 98.44 105 LEU A C 1
ATOM 793 O O . LEU A 1 105 ? 8.920 1.475 -3.090 1.00 98.44 105 LEU A O 1
ATOM 797 N N . LEU A 1 106 ? 6.918 0.675 -2.429 1.00 98.38 106 LEU A N 1
ATOM 798 C CA . LEU A 1 106 ? 6.407 1.887 -1.799 1.00 98.38 106 LEU A CA 1
ATOM 799 C C . LEU A 1 106 ? 5.901 1.537 -0.404 1.00 98.38 106 LEU A C 1
ATOM 801 O O . LEU A 1 106 ? 5.261 0.498 -0.212 1.00 98.38 106 LEU A O 1
ATOM 805 N N . ALA A 1 107 ? 6.205 2.395 0.565 1.00 98.31 107 ALA A N 1
ATOM 806 C CA . ALA A 1 107 ? 5.760 2.234 1.936 1.00 98.31 107 ALA A CA 1
ATOM 807 C C . ALA A 1 107 ? 5.445 3.590 2.565 1.00 98.31 107 ALA A C 1
ATOM 809 O O . ALA A 1 107 ? 6.210 4.535 2.397 1.00 98.31 107 ALA A O 1
ATOM 810 N N . ASP A 1 108 ? 4.347 3.652 3.312 1.00 98.69 108 ASP A N 1
ATOM 811 C CA . ASP A 1 108 ? 3.981 4.813 4.117 1.00 98.69 108 ASP A CA 1
ATOM 812 C C . ASP A 1 108 ? 3.371 4.372 5.446 1.00 98.69 108 ASP A C 1
ATOM 814 O O . ASP A 1 108 ? 2.705 3.335 5.527 1.00 98.69 108 ASP A O 1
ATOM 818 N N . THR A 1 109 ? 3.559 5.198 6.472 1.00 98.62 109 THR A N 1
ATOM 819 C CA . THR A 1 109 ? 2.850 5.056 7.745 1.00 98.62 109 THR A CA 1
ATOM 820 C C . THR A 1 109 ? 1.551 5.843 7.666 1.00 98.62 109 THR A C 1
ATOM 822 O O . THR A 1 109 ? 1.552 7.036 7.353 1.00 98.62 109 THR A O 1
ATOM 825 N N . VAL A 1 110 ? 0.436 5.170 7.941 1.00 98.69 110 VAL A N 1
ATOM 826 C CA . VAL A 1 110 ? -0.906 5.725 7.763 1.00 98.69 110 VAL A CA 1
ATOM 827 C C . VAL A 1 110 ? -1.739 5.522 9.016 1.00 98.69 110 VAL A C 1
ATOM 829 O O . VAL A 1 110 ? -1.877 4.398 9.498 1.00 98.69 110 VAL A O 1
ATOM 832 N N . ILE A 1 111 ? -2.327 6.606 9.510 1.00 98.62 111 ILE A N 1
ATOM 833 C CA . ILE A 1 111 ? -3.285 6.599 10.613 1.00 98.62 111 ILE A CA 1
ATOM 834 C C . ILE A 1 111 ? -4.693 6.564 10.017 1.00 98.62 111 ILE A C 1
ATOM 836 O O . ILE A 1 111 ? -5.031 7.358 9.136 1.00 98.62 111 ILE A O 1
ATOM 840 N N . ILE A 1 112 ? -5.544 5.655 10.494 1.00 98.38 112 ILE A N 1
ATOM 841 C CA . ILE A 1 112 ? -6.964 5.664 10.136 1.00 98.38 112 ILE A CA 1
ATOM 842 C C . ILE A 1 112 ? -7.639 6.817 10.881 1.00 98.38 112 ILE A C 1
ATOM 844 O O . ILE A 1 112 ? -7.922 6.709 12.073 1.00 98.38 112 ILE A O 1
ATOM 848 N N . GLY A 1 113 ? -7.911 7.919 10.185 1.00 95.44 113 GLY A N 1
ATOM 849 C CA . GLY A 1 113 ? -8.711 9.014 10.728 1.00 95.44 113 GLY A CA 1
ATOM 850 C C . GLY A 1 113 ? -10.210 8.699 10.742 1.00 95.44 113 GLY A C 1
ATOM 851 O O . GLY A 1 113 ? -10.671 7.700 10.187 1.00 95.44 113 GLY A O 1
ATOM 852 N N . GLU A 1 114 ? -11.001 9.582 11.351 1.00 90.88 114 GLU A N 1
ATOM 853 C CA . GLU A 1 114 ? -12.462 9.413 11.427 1.00 90.88 114 GLU A CA 1
ATOM 854 C C . GLU A 1 114 ? -13.156 9.519 10.061 1.00 90.88 114 GLU A C 1
ATOM 856 O O . GLU A 1 114 ? -14.170 8.864 9.823 1.00 90.88 114 GLU A O 1
ATOM 861 N N . LYS A 1 115 ? -12.614 10.345 9.155 1.00 84.50 115 LYS A N 1
ATOM 862 C CA . LYS A 1 115 ? -13.178 10.592 7.814 1.00 84.50 115 LYS A CA 1
ATOM 863 C C . LYS A 1 115 ? -12.243 10.161 6.689 1.00 84.50 115 LYS A C 1
ATOM 865 O O . LYS A 1 115 ? -12.688 9.543 5.722 1.00 84.50 115 LYS A O 1
ATOM 870 N N . LEU A 1 116 ? -10.964 10.511 6.804 1.00 91.00 116 LEU A N 1
ATOM 871 C CA . LEU A 1 116 ? -9.930 10.222 5.816 1.00 91.00 116 LEU A CA 1
ATOM 872 C C . LEU A 1 116 ? -8.685 9.661 6.513 1.00 91.00 116 LEU A C 1
ATOM 874 O O . LEU A 1 116 ? -8.407 10.055 7.646 1.00 91.00 116 LEU A O 1
ATOM 878 N N . PRO A 1 117 ? -7.945 8.758 5.853 1.00 96.44 117 PRO A N 1
ATOM 879 C CA . PRO A 1 117 ? -6.643 8.318 6.332 1.00 96.44 117 PRO A CA 1
ATOM 880 C C . PRO A 1 117 ? -5.633 9.472 6.286 1.00 96.44 117 PRO A C 1
ATOM 882 O O . PRO A 1 117 ? -5.607 10.247 5.329 1.00 96.44 117 PRO A O 1
ATOM 885 N N . GLU A 1 118 ? -4.784 9.558 7.304 1.00 97.50 118 GLU A N 1
ATOM 886 C CA . GLU A 1 118 ? -3.684 10.517 7.391 1.00 97.50 118 GLU A CA 1
ATOM 887 C C . GLU A 1 118 ? -2.363 9.808 7.086 1.00 97.50 118 GLU A C 1
ATOM 889 O O . GLU A 1 118 ? -2.017 8.820 7.734 1.00 97.50 118 GLU A O 1
ATOM 894 N N . VAL A 1 119 ? -1.615 10.308 6.102 1.00 97.75 119 VAL A N 1
ATOM 895 C CA . VAL A 1 119 ? -0.308 9.760 5.718 1.00 97.75 119 VAL A CA 1
ATOM 896 C C . VAL A 1 119 ? 0.785 10.566 6.413 1.00 97.75 119 VAL A C 1
ATOM 898 O O . VAL A 1 119 ? 1.150 11.642 5.952 1.00 97.75 119 VAL A O 1
ATOM 901 N N . VAL A 1 120 ? 1.336 10.052 7.512 1.00 97.31 120 VAL A N 1
ATOM 902 C CA . VAL A 1 120 ? 2.304 10.806 8.338 1.00 97.31 120 VAL A CA 1
ATOM 903 C C . VAL A 1 120 ? 3.723 10.827 7.757 1.00 97.31 120 VAL A C 1
ATOM 905 O O . VAL A 1 120 ? 4.601 11.524 8.256 1.00 97.31 120 VAL A O 1
ATOM 908 N N . THR A 1 121 ? 3.953 10.088 6.672 1.00 96.81 121 THR A N 1
ATOM 909 C CA . THR A 1 121 ? 5.205 10.065 5.898 1.00 96.81 121 THR A CA 1
ATOM 910 C C . THR A 1 121 ? 5.114 10.843 4.577 1.00 96.81 121 THR A C 1
ATOM 912 O O . THR A 1 121 ? 6.024 10.765 3.752 1.00 96.81 121 THR A O 1
ATOM 915 N N . SER A 1 122 ? 4.067 11.661 4.394 1.00 91.94 122 SER A N 1
ATOM 916 C CA . SER A 1 122 ? 3.784 12.410 3.156 1.00 91.94 122 SER A CA 1
ATOM 917 C C . SER A 1 122 ? 4.772 13.532 2.820 1.00 91.94 122 SER A C 1
ATOM 919 O O . SER A 1 122 ? 4.621 14.191 1.798 1.00 91.94 122 SER A O 1
ATOM 921 N N . ILE A 1 123 ? 5.765 13.786 3.677 1.00 84.19 123 ILE A N 1
ATOM 922 C CA . ILE A 1 123 ? 6.820 14.785 3.439 1.00 84.19 123 ILE A CA 1
ATOM 923 C C . ILE A 1 123 ? 7.664 14.406 2.206 1.00 84.19 123 ILE A C 1
ATOM 925 O O . ILE A 1 123 ? 8.288 15.267 1.590 1.00 84.19 123 ILE A O 1
ATOM 929 N N . ASN A 1 124 ? 7.666 13.126 1.825 1.00 79.81 124 ASN A N 1
ATOM 930 C CA . ASN A 1 124 ? 8.402 12.626 0.671 1.00 79.81 124 ASN A CA 1
ATOM 931 C C . ASN A 1 124 ? 7.559 12.668 -0.607 1.00 79.81 124 ASN A C 1
ATOM 933 O O . ASN A 1 124 ? 6.404 12.240 -0.629 1.00 79.81 124 ASN A O 1
ATOM 937 N N . PHE A 1 125 ? 8.181 13.112 -1.697 1.00 89.19 125 PHE A N 1
ATOM 938 C CA . PHE A 1 125 ? 7.584 13.066 -3.024 1.00 89.19 125 PHE A CA 1
ATOM 939 C C . PHE A 1 125 ? 7.621 11.643 -3.597 1.00 89.19 125 PHE A C 1
ATOM 941 O O . PHE A 1 125 ? 8.624 10.938 -3.474 1.00 89.19 125 PHE A O 1
ATOM 948 N N . LYS A 1 126 ? 6.517 11.225 -4.225 1.00 94.88 126 LYS A N 1
ATOM 949 C CA . LYS A 1 126 ? 6.365 9.904 -4.862 1.00 94.88 126 LYS A CA 1
ATOM 950 C C . LYS A 1 126 ? 5.919 9.990 -6.323 1.00 94.88 126 LYS A C 1
ATOM 952 O O . LYS A 1 126 ? 5.683 8.956 -6.937 1.00 94.88 126 LYS A O 1
ATOM 957 N N . ALA A 1 127 ? 5.755 11.191 -6.878 1.00 94.25 127 ALA A N 1
ATOM 958 C CA . ALA A 1 127 ? 5.461 11.313 -8.298 1.00 94.25 127 ALA A CA 1
ATOM 959 C C . ALA A 1 127 ? 6.677 10.836 -9.106 1.00 94.25 127 ALA A C 1
ATOM 961 O O . ALA A 1 127 ? 7.820 10.941 -8.648 1.00 94.25 127 ALA A O 1
ATOM 962 N N . LEU A 1 128 ? 6.444 10.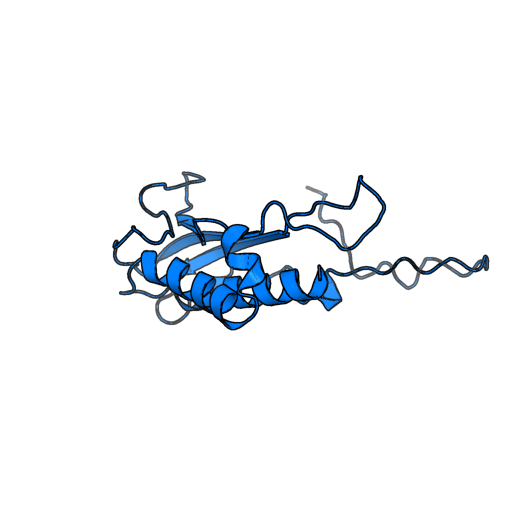267 -10.290 1.00 93.31 128 LEU A N 1
ATOM 963 C CA . LEU A 1 128 ? 7.511 9.648 -11.079 1.00 93.31 128 LEU A CA 1
ATOM 964 C C . LEU A 1 128 ? 8.621 10.658 -11.408 1.00 93.31 128 LEU A C 1
ATOM 966 O O . LEU A 1 128 ? 9.802 10.320 -11.357 1.00 93.31 128 LEU A O 1
ATOM 970 N N . GLU A 1 129 ? 8.241 11.893 -11.712 1.00 92.69 129 GLU A N 1
ATOM 971 C CA . GLU A 1 129 ? 9.121 13.026 -11.987 1.00 92.69 129 GLU A CA 1
ATOM 972 C C . GLU A 1 129 ? 10.021 13.420 -10.807 1.00 92.69 129 GLU A C 1
ATOM 974 O O . GLU A 1 129 ? 11.111 13.941 -11.033 1.00 92.69 129 GLU A O 1
ATOM 979 N N . ASP A 1 130 ? 9.609 13.140 -9.570 1.00 92.94 130 ASP A N 1
ATOM 980 C CA . ASP A 1 130 ? 10.377 13.486 -8.372 1.00 92.94 130 ASP A CA 1
ATOM 981 C C . ASP A 1 130 ? 11.410 12.412 -8.001 1.00 92.94 130 ASP A C 1
ATOM 983 O O . ASP A 1 130 ? 12.377 12.699 -7.293 1.00 92.94 130 ASP A O 1
ATOM 987 N N . VAL A 1 131 ? 11.218 11.174 -8.472 1.00 94.06 131 VAL A N 1
ATOM 988 C CA . VAL A 1 131 ? 12.054 10.015 -8.105 1.00 94.06 131 VAL A CA 1
ATOM 989 C C . VAL A 1 131 ? 12.875 9.452 -9.268 1.00 94.06 131 VAL A C 1
ATOM 991 O O . VAL A 1 131 ? 13.767 8.627 -9.055 1.0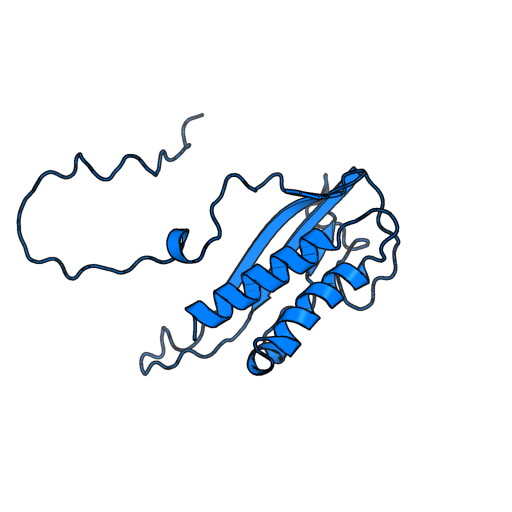0 94.06 131 VAL A O 1
ATOM 994 N N . ALA A 1 132 ? 12.584 9.860 -10.505 1.00 93.94 132 ALA A N 1
ATOM 995 C CA . ALA A 1 132 ? 13.304 9.423 -11.692 1.00 93.94 132 ALA A CA 1
ATOM 996 C C . ALA A 1 132 ? 14.406 10.422 -12.071 1.00 93.94 132 ALA A C 1
ATOM 998 O O . ALA A 1 132 ? 14.140 11.573 -12.402 1.00 93.94 132 ALA A O 1
ATOM 999 N N . TYR A 1 133 ? 15.652 9.947 -12.108 1.00 91.69 133 TYR A N 1
ATOM 1000 C CA . TYR A 1 133 ? 16.811 10.751 -12.492 1.00 91.69 133 TYR A CA 1
ATOM 1001 C C . TYR A 1 133 ? 17.400 10.257 -13.810 1.00 91.69 133 TYR A C 1
ATOM 1003 O O . TYR A 1 133 ? 17.664 9.065 -13.984 1.00 91.69 133 TYR A O 1
ATOM 1011 N N . GLU A 1 134 ? 17.667 11.182 -14.727 1.00 89.12 134 GLU A N 1
ATOM 1012 C CA . GLU A 1 134 ? 18.364 10.899 -15.978 1.00 89.12 134 GLU A CA 1
ATOM 1013 C C . GLU A 1 134 ? 19.780 11.474 -15.905 1.00 89.12 134 GLU A C 1
ATOM 1015 O O . GLU A 1 134 ? 19.985 12.663 -15.659 1.00 89.12 134 GLU A O 1
ATOM 1020 N N . ARG A 1 135 ? 20.794 10.623 -16.097 1.00 86.12 135 ARG A N 1
ATOM 1021 C CA . ARG A 1 135 ? 22.184 11.084 -16.126 1.00 86.12 135 ARG A CA 1
ATOM 1022 C C . ARG A 1 135 ? 22.429 11.826 -17.437 1.00 86.12 135 ARG A C 1
ATOM 1024 O O . ARG A 1 135 ? 22.572 11.196 -18.485 1.00 86.12 135 ARG A O 1
ATOM 1031 N N . SER A 1 136 ? 22.550 13.149 -17.380 1.00 75.06 136 SER A N 1
ATOM 1032 C CA . SER A 1 136 ? 23.050 13.929 -18.512 1.00 75.06 136 SER A CA 1
ATOM 1033 C C . SER A 1 136 ? 24.472 13.470 -18.850 1.00 75.06 136 SER A C 1
ATOM 1035 O O . SER A 1 136 ? 25.345 13.446 -17.976 1.00 75.06 136 SER A O 1
ATOM 1037 N N . LYS A 1 137 ? 24.734 13.102 -20.110 1.00 60.53 137 LYS A N 1
ATOM 1038 C CA . LYS A 1 137 ? 26.112 12.926 -20.585 1.00 60.53 137 LYS A CA 1
ATOM 1039 C C . LYS A 1 137 ? 26.789 14.293 -20.496 1.00 60.53 137 LYS A C 1
ATOM 1041 O O . LYS A 1 137 ? 26.429 15.192 -21.249 1.00 60.53 137 LYS A O 1
ATOM 1046 N N . ALA A 1 138 ? 27.700 14.462 -19.541 1.00 54.50 138 ALA A N 1
ATOM 1047 C CA . ALA A 1 138 ? 28.440 15.702 -19.375 1.00 54.50 138 ALA A CA 1
ATOM 1048 C C . ALA A 1 138 ? 29.187 16.019 -20.680 1.00 54.50 138 ALA A C 1
ATOM 1050 O O . ALA A 1 138 ? 30.059 15.257 -21.097 1.00 54.50 138 ALA A O 1
ATOM 1051 N N . LYS A 1 139 ? 28.824 17.129 -21.331 1.00 51.75 139 LYS A N 1
ATOM 1052 C CA . LYS A 1 139 ? 29.809 17.900 -22.083 1.00 51.75 139 LYS A CA 1
ATOM 1053 C C . LYS A 1 139 ? 30.621 18.653 -21.038 1.00 51.75 139 LYS A C 1
ATOM 1055 O O . LYS A 1 139 ? 30.050 19.290 -20.158 1.00 51.75 139 LYS A O 1
ATOM 1060 N N . ASP A 1 140 ? 31.924 18.468 -21.115 1.00 50.22 140 ASP A N 1
ATOM 1061 C CA . ASP A 1 140 ? 32.934 19.099 -20.283 1.00 50.22 140 ASP A CA 1
ATOM 1062 C C . ASP A 1 140 ? 32.874 20.623 -20.459 1.00 50.22 140 ASP A C 1
ATOM 1064 O O . ASP A 1 140 ? 33.414 21.137 -21.428 1.00 50.22 140 ASP A O 1
ATOM 1068 N N . GLU A 1 141 ? 32.161 21.340 -19.584 1.00 39.28 141 GLU A N 1
ATOM 1069 C CA . GLU A 1 141 ? 32.298 22.791 -19.425 1.00 39.28 141 GLU A CA 1
ATOM 1070 C C . GLU A 1 141 ? 32.050 23.198 -17.965 1.00 39.28 141 GLU A C 1
ATOM 1072 O O . GLU A 1 141 ? 30.983 23.009 -17.376 1.00 39.28 141 GLU A O 1
ATOM 1077 N N . SER A 1 142 ? 33.089 23.783 -17.385 1.00 46.59 142 SER A N 1
ATOM 1078 C CA . SER A 1 142 ? 33.164 24.394 -16.068 1.00 46.59 142 SER A CA 1
ATOM 1079 C C . SER A 1 142 ? 32.192 25.572 -15.915 1.00 46.59 142 SER A C 1
ATOM 1081 O O . SER A 1 142 ? 32.494 26.695 -16.309 1.00 46.59 142 SER A O 1
ATOM 1083 N N . LYS A 1 143 ? 31.044 25.363 -15.253 1.00 39.25 143 LYS A N 1
ATOM 1084 C CA . LYS A 1 143 ? 30.245 26.452 -14.655 1.00 39.25 143 LYS A CA 1
ATOM 1085 C C . LYS A 1 143 ? 29.666 26.053 -13.293 1.00 39.25 143 LYS A C 1
ATOM 1087 O O . LYS A 1 143 ? 28.821 25.176 -13.199 1.00 39.25 143 LYS A O 1
ATOM 1092 N N . SER A 1 144 ? 30.167 26.744 -12.263 1.00 39.00 144 SER A N 1
ATOM 1093 C CA . SER A 1 144 ? 29.589 27.039 -10.938 1.00 39.00 144 SER A CA 1
ATOM 1094 C C . SER A 1 144 ? 28.500 26.092 -10.396 1.00 39.00 144 SER A C 1
ATOM 1096 O O . SER A 1 144 ? 27.331 26.170 -10.763 1.00 39.00 144 SER A O 1
ATOM 1098 N N . ILE A 1 145 ? 28.888 25.278 -9.411 1.00 48.16 145 ILE A N 1
ATOM 1099 C CA . ILE A 1 145 ? 28.070 24.274 -8.702 1.00 48.16 145 ILE A CA 1
ATOM 1100 C C . ILE A 1 145 ? 27.099 24.898 -7.665 1.00 48.16 145 ILE A C 1
ATOM 1102 O O . ILE A 1 145 ? 26.415 24.193 -6.933 1.00 48.16 145 ILE A O 1
ATOM 1106 N N . VAL A 1 146 ? 26.964 26.225 -7.585 1.00 42.25 146 VAL A N 1
ATOM 1107 C CA . VAL A 1 146 ? 26.253 26.858 -6.452 1.00 42.25 146 VAL A CA 1
ATOM 1108 C C . VAL A 1 146 ? 24.724 26.956 -6.650 1.00 42.25 146 VAL A C 1
ATOM 1110 O O . VAL A 1 146 ? 23.994 27.192 -5.696 1.00 42.25 146 VAL A O 1
ATOM 1113 N N . GLY A 1 147 ? 24.194 26.727 -7.857 1.00 37.00 147 GLY A N 1
ATOM 1114 C CA . GLY A 1 147 ? 22.781 27.013 -8.167 1.00 37.00 147 GLY A CA 1
ATOM 1115 C C . GLY A 1 147 ? 21.765 25.873 -8.003 1.00 37.00 147 GLY A C 1
ATOM 1116 O O . GLY A 1 147 ? 20.576 26.152 -7.884 1.00 37.00 147 GLY A O 1
ATOM 1117 N N . SER A 1 148 ? 22.176 24.599 -8.008 1.00 39.28 148 SER A N 1
ATOM 1118 C CA . SER A 1 148 ? 21.233 23.460 -8.067 1.00 39.28 148 SER A CA 1
ATOM 1119 C C . SER A 1 148 ? 21.162 22.607 -6.795 1.00 39.28 148 SER A C 1
ATOM 1121 O O . SER A 1 148 ? 20.389 21.653 -6.739 1.00 39.28 148 SER A O 1
ATOM 1123 N N . LEU A 1 149 ? 21.904 22.970 -5.745 1.00 41.44 149 LEU A N 1
ATOM 1124 C CA . LEU A 1 149 ? 21.996 22.220 -4.486 1.00 41.44 149 LEU A CA 1
ATOM 1125 C C . LEU A 1 149 ? 21.071 22.740 -3.365 1.00 41.44 149 LEU A C 1
ATOM 1127 O O . LEU A 1 149 ? 21.384 22.594 -2.190 1.00 41.44 149 LEU A O 1
ATOM 1131 N N . LEU A 1 150 ? 19.915 23.327 -3.696 1.00 37.25 150 LEU A N 1
ATOM 1132 C CA . LEU A 1 150 ? 18.949 23.816 -2.691 1.00 37.25 150 LEU A CA 1
ATOM 1133 C C . LEU A 1 150 ? 17.711 22.926 -2.482 1.00 37.25 150 LEU A C 1
ATOM 1135 O O . LEU A 1 150 ? 16.802 23.323 -1.762 1.00 37.25 150 LEU A O 1
ATOM 1139 N N . LYS A 1 151 ? 17.660 21.709 -3.044 1.00 43.81 151 LYS A N 1
ATOM 1140 C CA . LYS A 1 151 ? 16.524 20.785 -2.821 1.00 43.81 151 LYS A CA 1
ATOM 1141 C C . LYS A 1 151 ? 16.821 19.538 -1.982 1.00 43.81 151 LYS A C 1
ATOM 1143 O O . LYS A 1 151 ? 15.957 18.681 -1.860 1.00 43.81 151 LYS A O 1
ATOM 1148 N N . ALA A 1 152 ? 17.989 19.453 -1.351 1.00 42.53 152 ALA A N 1
ATOM 1149 C CA . ALA A 1 152 ? 18.310 18.354 -0.443 1.00 42.53 152 ALA A CA 1
ATOM 1150 C C . ALA A 1 152 ? 19.114 18.858 0.760 1.00 42.53 152 ALA A C 1
ATOM 1152 O O . ALA A 1 152 ? 20.332 18.713 0.816 1.00 42.53 152 ALA A O 1
ATOM 1153 N N . THR A 1 153 ? 18.432 19.443 1.745 1.00 37.41 153 THR A N 1
ATOM 1154 C CA . THR A 1 153 ? 19.013 19.553 3.086 1.00 37.41 153 THR A CA 1
ATOM 1155 C C . THR A 1 153 ? 18.958 18.166 3.717 1.00 37.41 153 THR A C 1
ATOM 1157 O O . THR A 1 153 ? 17.915 17.735 4.210 1.00 37.41 153 THR A O 1
ATOM 1160 N N . LEU A 1 154 ? 20.082 17.452 3.667 1.00 39.09 154 LEU A N 1
ATOM 1161 C CA . LEU A 1 154 ? 20.353 16.294 4.513 1.00 39.09 154 LEU A CA 1
ATOM 1162 C C . LEU A 1 154 ? 20.187 16.734 5.975 1.00 39.09 154 LEU A C 1
ATOM 1164 O O . LEU A 1 154 ? 21.020 17.458 6.513 1.00 39.09 154 LEU A O 1
ATOM 1168 N N . ARG A 1 155 ? 19.086 16.333 6.618 1.00 44.72 155 ARG A N 1
ATOM 1169 C CA . ARG A 1 155 ? 18.947 16.429 8.074 1.00 44.72 155 ARG A CA 1
ATOM 1170 C C . ARG A 1 155 ? 19.720 15.278 8.702 1.00 44.72 155 ARG A C 1
ATOM 1172 O O . ARG A 1 155 ? 19.160 14.220 8.969 1.00 44.72 155 ARG A O 1
ATOM 1179 N N . SER A 1 156 ? 21.005 15.500 8.928 1.00 45.47 156 SER A N 1
ATOM 1180 C CA . SER A 1 156 ? 21.796 14.690 9.848 1.00 45.47 156 SER A CA 1
ATOM 1181 C C . SER A 1 156 ? 22.686 15.591 10.692 1.00 45.47 156 SER A C 1
ATOM 1183 O O . SER A 1 156 ? 23.898 15.553 10.543 1.00 45.47 156 SER A O 1
ATOM 1185 N N . GLU A 1 157 ? 22.077 16.398 11.559 1.00 41.19 157 GLU A N 1
ATOM 1186 C CA . GLU A 1 157 ? 22.729 16.918 12.763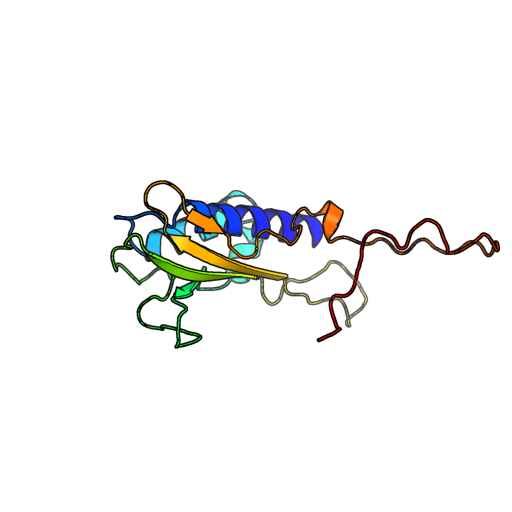 1.00 41.19 157 GLU 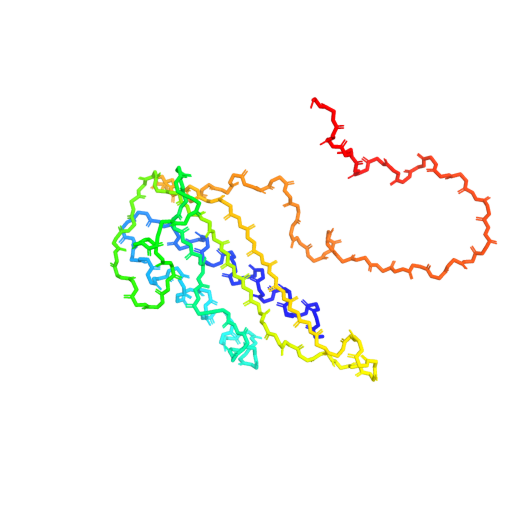A CA 1
ATOM 1187 C C . GLU A 1 157 ? 21.682 16.986 13.879 1.00 41.19 157 GLU A C 1
ATOM 1189 O O . GLU A 1 157 ? 20.792 17.837 13.872 1.00 41.19 157 GLU A O 1
ATOM 1194 N N . ASN A 1 158 ? 21.748 15.993 14.764 1.00 37.16 158 ASN A N 1
ATOM 1195 C CA . ASN A 1 158 ? 21.526 16.100 16.203 1.00 37.16 158 ASN A CA 1
ATOM 1196 C C . ASN A 1 158 ? 22.257 14.933 16.867 1.00 37.16 158 ASN A C 1
ATOM 1198 O O . ASN A 1 158 ? 22.061 13.789 16.393 1.00 37.16 158 ASN A O 1
#

InterPro domains:
  IPR000994 Peptidase M24 [PF00557] (2-113)
  IPR036005 Creatinase/aminopeptidase-like [G3DSA:3.90.230.10] (1-135)
  IPR036005 Creatinase/aminopeptidase-like [SSF55920] (2-124)
  IPR040258 FACT complex subunit Spt16 [PTHR13980] (1-142)

Radius of gyration: 18.79 Å; chains: 1; bounding box: 49×40×42 Å

Secondary structure (DSSP, 8-state):
-HHHHHHHHHHHHHHHHHT--TT-BHHHHHHHHHHHHHHH-GGGGGGB-SB-EEE-SSSS-BGGG--BTT--PBP-TT-EEEEEEEEEEEE-S-S-GGGTEEEEEEEEEEE--SSS-EETTTTS--SHHHH-------------TTSS-SS-------

Sequence (158 aa):
MQKKAYEVLLNAHEAAIASLKPGNKANVVYKSAISIVKRDAPEFVGSFAKTAGTGIGIEFRESVLGLNAKNDRVLMAGMVFNVSLGFQDLQAQTTNIKTEKFSLLLADTVIIGEKLPEVVTSINFKALEDVAYERSKAKDESKSIVGSLLKATLRSEN

Foldseek 3Di:
DVLQQLVLQVQLLVQLQQQQAAFAFLQNSVVSSLVSCCVRPVVQSVQKDQWQWAWDDPHNHPPLRTNGNPGGDGHHAFTKTWGKIKGAFDADPDPDPVPRGDMDMDTFIWGHHNPHIDTPPVVDDSPSVRPDDDDDPDDDDDDDPPPPPPPDDPPDDD

Organism: NCBI:txid152371

pLDDT: mean 88.76, std 18.73, range [37.0, 98.81]